Protein AF-A0A7C4MRU1-F1 (afdb_monomer_lite)

Foldseek 3Di:
DLLVLLVVLLVLLLVLLVQLLVCVVVVHDDRNVVSVVVNVVSVVVNVVSVVQLPDPPSDDPVVSVVSVVSNVVSQLVSLLSLLCSLLVSDADPVPPRPPSSVSSLVSHPHSVSSVVSVVVVNVVVVVVD

Radius of gyration: 16.69 Å; chains: 1; bounding box: 37×30×52 Å

pLDDT: mean 85.84, std 13.66, range [38.62, 97.12]

Structure (mmCIF, N/CA/C/O backbone):
data_AF-A0A7C4MRU1-F1
#
_entry.id   AF-A0A7C4MRU1-F1
#
loop_
_atom_site.group_PDB
_atom_site.id
_atom_site.type_symbol
_atom_site.label_atom_id
_atom_site.label_alt_id
_atom_site.label_comp_id
_atom_site.label_asym_id
_atom_site.label_entity_id
_atom_site.label_seq_id
_atom_site.pdbx_PDB_ins_code
_atom_site.Cartn_x
_atom_site.Cartn_y
_atom_site.Cartn_z
_atom_site.occupancy
_atom_site.B_iso_or_equiv
_atom_site.auth_seq_id
_atom_site.auth_comp_id
_atom_site.auth_asym_id
_atom_site.auth_atom_id
_atom_site.pdbx_PDB_model_num
ATOM 1 N N . MET A 1 1 ? -12.290 9.590 9.328 1.00 80.25 1 MET A N 1
ATOM 2 C CA . MET A 1 1 ? -10.867 9.680 9.724 1.00 80.25 1 MET A CA 1
ATOM 3 C C . MET A 1 1 ? -10.105 8.366 9.522 1.00 80.25 1 MET A C 1
ATOM 5 O O . MET A 1 1 ? -9.275 8.333 8.633 1.00 80.25 1 MET A O 1
ATOM 9 N N . PHE A 1 2 ? -10.365 7.266 10.251 1.00 86.44 2 PHE A N 1
ATOM 10 C CA . PHE A 1 2 ? -9.613 6.000 10.053 1.00 86.44 2 PHE A CA 1
ATOM 11 C C . PHE A 1 2 ? -9.751 5.414 8.644 1.00 86.44 2 PHE A C 1
ATOM 13 O O . PHE A 1 2 ? -8.754 5.069 8.018 1.00 86.44 2 PHE A O 1
ATOM 20 N N . GLU A 1 3 ? -10.981 5.347 8.133 1.00 87.88 3 GLU A N 1
ATOM 21 C CA . GLU A 1 3 ? -11.259 4.863 6.775 1.00 87.88 3 GLU A CA 1
ATOM 22 C C . GLU A 1 3 ? -10.537 5.712 5.713 1.00 87.88 3 GLU A C 1
ATOM 24 O O . GLU A 1 3 ? -10.009 5.178 4.745 1.00 87.88 3 GLU A O 1
ATOM 29 N N . GLU A 1 4 ? -10.443 7.023 5.937 1.00 90.12 4 GLU A N 1
ATOM 30 C CA . GLU A 1 4 ? -9.773 7.980 5.052 1.00 90.12 4 GLU A CA 1
ATOM 31 C C . GLU A 1 4 ? -8.248 7.836 5.078 1.00 90.12 4 GLU A C 1
ATOM 33 O O . GLU A 1 4 ? -7.616 7.915 4.028 1.00 90.12 4 GLU A O 1
ATOM 38 N N . ILE A 1 5 ? -7.657 7.547 6.245 1.00 90.81 5 ILE A N 1
ATOM 39 C CA . ILE A 1 5 ? -6.230 7.214 6.363 1.00 90.81 5 ILE A CA 1
ATOM 40 C C . ILE A 1 5 ? -5.932 5.935 5.576 1.00 90.81 5 ILE A C 1
ATOM 42 O O . ILE A 1 5 ? -4.977 5.907 4.805 1.00 90.81 5 ILE A O 1
ATOM 46 N N . LEU A 1 6 ? -6.760 4.895 5.723 1.00 87.12 6 LEU A N 1
ATOM 47 C CA . LEU A 1 6 ? -6.582 3.630 5.001 1.00 87.12 6 LEU A CA 1
ATOM 48 C C . LEU A 1 6 ? -6.777 3.797 3.487 1.00 87.12 6 LEU A C 1
ATOM 50 O O . LEU A 1 6 ? -6.001 3.252 2.709 1.00 87.12 6 LEU A O 1
ATOM 54 N N . ALA A 1 7 ? -7.781 4.567 3.061 1.00 88.25 7 ALA A N 1
ATOM 55 C CA . ALA A 1 7 ? -8.029 4.839 1.647 1.00 88.25 7 ALA A CA 1
ATOM 56 C C . ALA A 1 7 ? -6.902 5.673 1.017 1.00 88.25 7 ALA A C 1
ATOM 58 O O . ALA A 1 7 ? -6.391 5.316 -0.046 1.00 88.25 7 ALA A O 1
ATOM 59 N N . SER A 1 8 ? -6.471 6.740 1.699 1.00 92.56 8 SER A N 1
ATOM 60 C CA . SER A 1 8 ? -5.351 7.584 1.260 1.00 92.56 8 SER A CA 1
ATOM 61 C C . SER A 1 8 ? -4.061 6.785 1.155 1.00 92.56 8 SER A C 1
ATOM 63 O O . SER A 1 8 ? -3.283 6.990 0.233 1.00 92.56 8 SER A O 1
ATOM 65 N N . GLU A 1 9 ? -3.854 5.817 2.045 1.00 94.06 9 GLU A N 1
ATOM 66 C CA . GLU A 1 9 ? -2.658 4.990 2.025 1.00 94.06 9 GLU A CA 1
ATOM 67 C C . GLU A 1 9 ? -2.538 4.118 0.768 1.00 94.06 9 GLU A C 1
ATOM 69 O O . GLU A 1 9 ? -1.435 3.989 0.232 1.00 94.06 9 GLU A O 1
ATOM 74 N N . VAL A 1 10 ? -3.649 3.560 0.264 1.00 95.31 10 VAL A N 1
ATOM 75 C CA . VAL A 1 10 ? -3.651 2.832 -1.019 1.00 95.31 10 VAL A CA 1
ATOM 76 C C . VAL A 1 10 ? -3.138 3.749 -2.125 1.00 95.31 10 VAL A C 1
ATOM 78 O O . VAL A 1 10 ? -2.227 3.380 -2.866 1.00 95.31 10 VAL A O 1
ATOM 81 N N . LEU A 1 11 ? -3.683 4.966 -2.204 1.00 95.44 11 LEU A N 1
ATOM 82 C CA . LEU A 1 11 ? -3.290 5.946 -3.210 1.00 95.44 11 LEU A CA 1
ATOM 83 C C . LEU A 1 11 ? -1.820 6.355 -3.057 1.00 95.44 11 LEU A C 1
ATOM 85 O O . LEU A 1 11 ? -1.092 6.355 -4.045 1.00 95.44 11 LEU A O 1
ATOM 89 N N . THR A 1 12 ? -1.359 6.654 -1.840 1.00 96.62 12 THR A N 1
ATOM 90 C CA . THR A 1 12 ? 0.032 7.050 -1.580 1.00 96.62 12 THR A CA 1
ATOM 91 C C . THR A 1 12 ? 1.018 5.957 -1.977 1.00 96.62 12 THR A C 1
ATOM 93 O O . THR A 1 12 ? 2.035 6.250 -2.603 1.00 96.62 12 THR A O 1
ATOM 96 N N . ARG A 1 13 ? 0.722 4.693 -1.658 1.00 96.69 13 ARG A N 1
ATOM 97 C CA . ARG A 1 13 ? 1.561 3.553 -2.047 1.00 96.69 13 ARG A CA 1
ATOM 98 C C . ARG A 1 13 ? 1.609 3.356 -3.553 1.00 96.69 13 ARG A C 1
ATOM 100 O O . ARG A 1 13 ? 2.693 3.253 -4.118 1.00 96.69 13 ARG A O 1
ATOM 107 N N . VAL A 1 14 ? 0.450 3.352 -4.210 1.00 96.00 14 VAL A N 1
ATOM 108 C CA . VAL A 1 14 ? 0.375 3.205 -5.669 1.00 96.00 14 VAL A CA 1
ATOM 109 C C . VAL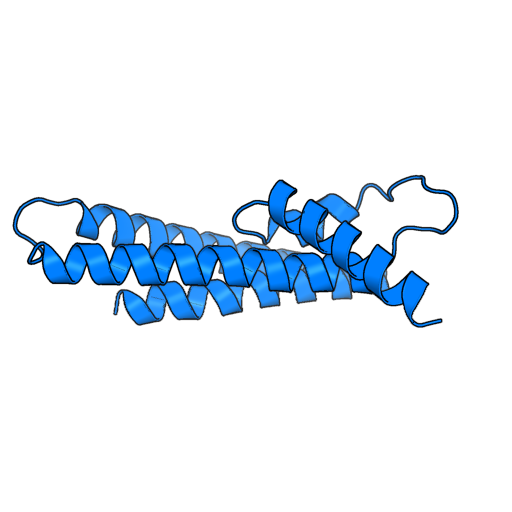 A 1 14 ? 1.083 4.367 -6.361 1.00 96.00 14 VAL A C 1
ATOM 111 O O . VAL A 1 14 ? 1.848 4.142 -7.292 1.00 96.00 14 VAL A O 1
ATOM 114 N N . TRP A 1 15 ? 0.909 5.599 -5.883 1.00 96.38 15 TRP A N 1
ATOM 115 C CA . TRP A 1 15 ? 1.595 6.755 -6.452 1.00 96.38 15 TRP A CA 1
ATOM 116 C C . TRP A 1 15 ? 3.105 6.694 -6.224 1.00 96.38 15 TRP A C 1
ATOM 118 O O . TRP A 1 15 ? 3.865 6.913 -7.159 1.00 96.38 15 TRP A O 1
ATOM 128 N N . SER A 1 16 ? 3.562 6.301 -5.031 1.00 95.75 16 SER A N 1
ATOM 129 C CA . SER A 1 16 ? 4.985 6.054 -4.779 1.00 95.75 16 SER A CA 1
ATOM 130 C C . SER A 1 16 ? 5.551 4.996 -5.733 1.00 95.75 16 SER A C 1
ATOM 132 O O . SER A 1 16 ? 6.628 5.216 -6.283 1.00 95.75 16 SER A O 1
ATOM 134 N N . ALA A 1 17 ? 4.817 3.908 -5.991 1.00 94.00 17 ALA A N 1
ATOM 135 C CA . ALA A 1 17 ? 5.208 2.887 -6.961 1.00 94.00 17 ALA A CA 1
ATOM 136 C C . ALA A 1 17 ? 5.290 3.455 -8.388 1.00 94.00 17 ALA A C 1
ATOM 138 O O . ALA A 1 17 ? 6.241 3.163 -9.111 1.00 94.00 17 ALA A O 1
ATOM 139 N N . VAL A 1 18 ? 4.327 4.295 -8.788 1.00 94.06 18 VAL A N 1
ATOM 140 C CA . VAL A 1 18 ? 4.315 4.981 -10.092 1.00 94.06 18 VAL A CA 1
ATOM 141 C C . VAL A 1 18 ? 5.508 5.923 -10.240 1.00 94.06 18 VAL A C 1
ATOM 143 O O . VAL A 1 18 ? 6.134 5.918 -11.295 1.00 94.06 18 VAL A O 1
ATOM 146 N N . LEU A 1 19 ? 5.861 6.698 -9.212 1.00 94.12 19 LEU A N 1
ATOM 147 C CA . LEU A 1 19 ? 7.021 7.594 -9.266 1.00 94.12 19 LEU A CA 1
ATOM 148 C C . LEU A 1 19 ? 8.332 6.804 -9.362 1.00 94.12 19 LEU A C 1
ATOM 150 O O . LEU A 1 19 ? 9.168 7.124 -10.203 1.00 94.12 19 LEU A O 1
ATOM 154 N N . CYS A 1 20 ? 8.474 5.718 -8.593 1.00 90.69 20 CYS A N 1
ATOM 155 C CA . CYS A 1 20 ? 9.602 4.791 -8.732 1.00 90.69 20 CYS A CA 1
ATOM 156 C C . CYS A 1 20 ? 9.677 4.201 -10.149 1.00 90.69 20 CYS A C 1
ATOM 158 O O . CYS A 1 20 ? 10.750 4.138 -10.745 1.00 90.69 20 CYS A O 1
ATOM 160 N N . ALA A 1 21 ? 8.539 3.783 -10.706 1.00 88.25 21 ALA A N 1
ATOM 161 C CA . ALA A 1 21 ? 8.445 3.241 -12.057 1.00 88.25 21 ALA A CA 1
ATOM 162 C C . ALA A 1 21 ? 8.797 4.275 -13.137 1.00 88.25 21 ALA A C 1
ATOM 164 O O . ALA A 1 21 ? 9.478 3.948 -14.109 1.00 88.25 21 ALA A O 1
ATOM 165 N N . HIS A 1 22 ? 8.325 5.511 -12.967 1.00 89.06 22 HIS A N 1
ATOM 166 C CA . HIS A 1 22 ? 8.571 6.625 -13.871 1.00 89.06 22 HIS A CA 1
ATOM 167 C C . HIS A 1 22 ? 10.056 6.963 -13.929 1.00 89.06 22 HIS A C 1
ATOM 169 O O . HIS A 1 22 ? 10.640 6.938 -15.011 1.00 89.06 22 HIS A O 1
ATOM 175 N N . ASP A 1 23 ? 10.662 7.226 -12.775 1.00 88.56 23 ASP A N 1
ATOM 176 C CA . ASP A 1 23 ? 12.079 7.560 -12.674 1.00 88.56 23 ASP A CA 1
ATOM 177 C C . ASP A 1 23 ? 12.927 6.469 -13.323 1.00 88.56 23 ASP A C 1
ATOM 179 O O . ASP A 1 23 ? 13.754 6.726 -14.191 1.00 88.56 23 ASP A O 1
ATOM 183 N N . ARG A 1 24 ? 12.602 5.212 -13.041 1.00 81.38 24 ARG A N 1
ATOM 184 C CA . ARG A 1 24 ? 13.271 4.054 -13.627 1.00 81.38 24 ARG A CA 1
ATOM 185 C C . ARG A 1 24 ? 13.161 3.946 -15.132 1.00 81.38 24 ARG A C 1
ATOM 187 O O . ARG A 1 24 ? 14.161 3.678 -15.790 1.00 81.38 24 ARG A O 1
ATOM 194 N N . ARG A 1 25 ? 11.962 4.135 -15.679 1.00 82.06 25 ARG A N 1
ATOM 195 C CA . ARG A 1 25 ? 11.743 4.079 -17.127 1.00 82.06 25 ARG A CA 1
ATOM 196 C C . ARG A 1 25 ? 12.538 5.163 -17.860 1.00 82.06 25 ARG A C 1
ATOM 198 O O . ARG A 1 25 ? 12.888 4.961 -19.018 1.00 82.06 25 ARG A O 1
ATOM 205 N N . ASN A 1 26 ? 12.817 6.279 -17.191 1.00 84.94 26 ASN A N 1
ATOM 206 C CA . ASN A 1 26 ? 13.525 7.423 -17.757 1.00 84.94 26 ASN A CA 1
ATOM 207 C C . ASN A 1 26 ? 14.995 7.531 -17.303 1.00 84.94 26 ASN A C 1
ATOM 209 O O . ASN A 1 26 ? 15.696 8.422 -17.771 1.00 84.94 26 ASN A O 1
ATOM 213 N N . GLY A 1 27 ? 15.480 6.640 -16.428 1.00 82.50 27 GLY A N 1
ATOM 214 C CA . GLY A 1 27 ? 16.841 6.699 -15.880 1.00 82.50 27 GLY A CA 1
ATOM 215 C C . GLY A 1 27 ? 17.090 7.875 -14.922 1.00 82.50 27 GLY A C 1
ATOM 216 O O . GLY A 1 27 ? 18.201 8.393 -14.881 1.00 82.50 27 GLY A O 1
ATOM 217 N N . LEU A 1 28 ? 16.063 8.306 -14.188 1.00 85.62 28 LEU A N 1
ATOM 218 C CA . LEU A 1 28 ? 16.071 9.426 -13.237 1.00 85.62 28 LEU A CA 1
ATOM 219 C C . LEU A 1 28 ? 16.023 8.925 -11.774 1.00 85.62 28 LEU A C 1
ATOM 221 O O . LEU A 1 28 ? 15.802 7.740 -11.530 1.00 85.62 28 LEU A O 1
ATOM 225 N N . ASP A 1 29 ? 16.198 9.835 -10.809 1.00 85.56 29 ASP A N 1
ATOM 226 C CA . ASP A 1 29 ? 15.909 9.646 -9.365 1.00 85.56 29 ASP A CA 1
ATOM 227 C C . ASP A 1 29 ? 15.406 10.973 -8.756 1.00 85.56 29 ASP A C 1
ATOM 229 O O . ASP A 1 29 ? 15.880 11.446 -7.725 1.00 85.56 29 ASP A O 1
ATOM 233 N N . GLU A 1 30 ? 14.486 11.642 -9.452 1.00 91.25 30 GLU A N 1
ATOM 234 C CA . GLU A 1 30 ? 13.960 12.958 -9.061 1.00 91.25 30 GLU A CA 1
ATOM 235 C C . GLU A 1 30 ? 12.613 12.846 -8.334 1.00 91.25 30 GLU A C 1
ATOM 237 O O . GLU A 1 30 ? 12.372 13.518 -7.328 1.00 91.25 30 GLU A O 1
ATOM 242 N N . SER A 1 31 ? 11.730 11.965 -8.807 1.00 92.12 31 SER A N 1
ATOM 243 C CA . SER A 1 31 ? 10.353 11.841 -8.320 1.00 92.12 31 SER A CA 1
ATOM 244 C C . SER A 1 31 ? 10.207 10.774 -7.234 1.00 92.12 31 SER A C 1
ATOM 246 O O . SER A 1 31 ? 9.422 10.925 -6.293 1.00 92.12 31 SER A O 1
ATOM 248 N N . ALA A 1 32 ? 10.963 9.682 -7.338 1.00 90.62 32 ALA A N 1
ATOM 249 C CA . ALA A 1 32 ? 10.944 8.564 -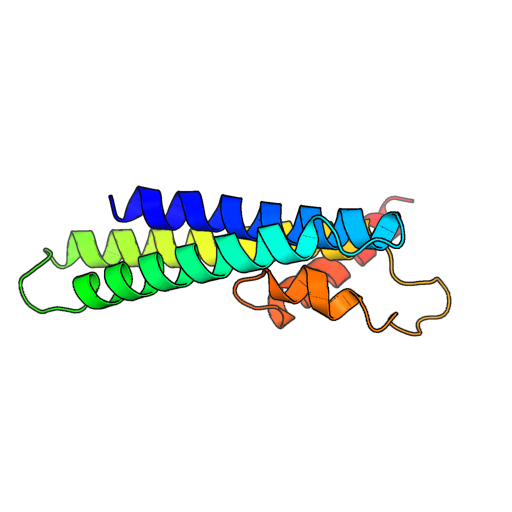6.408 1.00 90.62 32 ALA A CA 1
ATOM 250 C C . ALA A 1 32 ? 11.302 8.980 -4.966 1.00 90.62 32 ALA A C 1
ATOM 252 O O . ALA A 1 32 ? 10.595 8.545 -4.050 1.00 90.62 32 ALA A O 1
ATOM 253 N N . PRO A 1 33 ? 12.298 9.861 -4.707 1.00 93.12 33 PRO A N 1
ATOM 254 C CA . PRO A 1 33 ? 12.561 10.368 -3.359 1.00 93.12 33 PRO A CA 1
ATOM 255 C C . PRO A 1 33 ? 11.365 11.108 -2.745 1.00 93.12 33 PRO A C 1
ATOM 257 O O . PRO A 1 33 ? 11.078 10.938 -1.557 1.00 93.12 33 PRO A O 1
ATOM 260 N N . ILE A 1 34 ? 10.630 11.883 -3.551 1.00 94.88 34 ILE A N 1
ATOM 261 C CA . ILE A 1 34 ? 9.433 12.612 -3.108 1.00 94.88 34 ILE A CA 1
ATOM 262 C C . ILE A 1 34 ? 8.344 11.613 -2.708 1.00 94.88 34 ILE A C 1
ATOM 264 O O . ILE A 1 34 ? 7.798 11.698 -1.607 1.00 94.88 34 ILE A O 1
ATOM 268 N N . GLY A 1 35 ? 8.078 10.620 -3.564 1.00 94.06 35 GLY A N 1
ATOM 269 C CA . GLY A 1 35 ? 7.125 9.546 -3.278 1.00 94.06 35 GLY A CA 1
ATOM 270 C C . GLY A 1 35 ? 7.457 8.783 -1.994 1.00 94.06 35 GLY A C 1
ATOM 271 O O . GLY A 1 35 ? 6.574 8.580 -1.159 1.00 94.06 35 GLY A O 1
ATOM 272 N N . ARG A 1 36 ? 8.736 8.432 -1.792 1.00 93.00 36 ARG A N 1
ATOM 273 C CA . ARG A 1 36 ? 9.221 7.768 -0.569 1.00 93.00 36 ARG A CA 1
ATOM 274 C C . ARG A 1 36 ? 8.982 8.620 0.678 1.00 93.00 36 ARG A C 1
ATOM 276 O O . ARG A 1 36 ? 8.490 8.098 1.674 1.00 93.00 36 ARG A O 1
ATOM 283 N N . SER A 1 37 ? 9.284 9.916 0.622 1.00 95.56 37 SER A N 1
ATOM 284 C CA . SER A 1 37 ? 9.075 10.841 1.745 1.00 95.56 37 SER A CA 1
ATOM 285 C C . SER A 1 37 ? 7.599 10.932 2.151 1.00 95.56 37 SER A C 1
ATOM 287 O O . SER A 1 37 ? 7.254 10.757 3.322 1.00 95.56 37 SER A O 1
ATOM 289 N N . VAL A 1 38 ? 6.701 11.106 1.173 1.00 96.00 38 VAL A N 1
ATOM 290 C CA . VAL A 1 38 ? 5.250 11.150 1.422 1.00 96.00 38 VAL A CA 1
ATOM 291 C C . VAL A 1 38 ? 4.746 9.815 1.975 1.00 96.00 38 VAL A C 1
ATOM 293 O O . VAL A 1 38 ? 3.942 9.795 2.908 1.00 96.00 38 VAL A O 1
ATOM 296 N N . LEU A 1 39 ? 5.238 8.692 1.443 1.00 95.62 39 LEU A N 1
ATOM 297 C CA . LEU A 1 39 ? 4.873 7.370 1.937 1.00 95.62 39 LEU A CA 1
ATOM 298 C C . LEU A 1 39 ? 5.304 7.169 3.394 1.00 95.62 39 LEU A C 1
ATOM 300 O O . LEU A 1 39 ? 4.499 6.687 4.185 1.00 95.62 39 LEU A O 1
ATOM 304 N N . ILE A 1 40 ? 6.514 7.582 3.783 1.00 96.19 40 ILE A N 1
ATOM 305 C CA . ILE A 1 40 ? 6.974 7.512 5.181 1.00 96.19 40 ILE A CA 1
ATOM 306 C C . ILE A 1 40 ? 6.008 8.265 6.105 1.00 96.19 40 ILE A C 1
ATOM 308 O O . ILE A 1 40 ? 5.518 7.686 7.076 1.00 96.19 40 ILE A O 1
ATOM 312 N N . ALA A 1 41 ? 5.651 9.507 5.766 1.00 95.56 41 ALA A N 1
ATOM 313 C CA . ALA A 1 41 ? 4.707 10.297 6.558 1.00 95.56 41 ALA A CA 1
ATOM 314 C C . ALA A 1 41 ? 3.321 9.626 6.666 1.00 95.56 41 ALA A C 1
ATOM 316 O O . ALA A 1 41 ? 2.700 9.617 7.736 1.00 95.56 41 ALA A O 1
ATOM 317 N N . GLN A 1 42 ? 2.843 9.009 5.582 1.00 95.81 42 GLN A N 1
ATOM 318 C CA . GLN A 1 42 ? 1.585 8.262 5.582 1.00 95.81 42 GLN A CA 1
ATOM 319 C C . GLN A 1 42 ? 1.653 7.010 6.473 1.00 95.81 42 GLN A C 1
ATOM 321 O O . GLN A 1 42 ? 0.701 6.719 7.203 1.00 95.81 42 GLN A O 1
ATOM 326 N N . LEU A 1 43 ? 2.773 6.279 6.459 1.00 94.69 43 LEU A N 1
ATOM 327 C CA . LEU A 1 43 ? 2.977 5.104 7.312 1.00 94.69 43 LEU A CA 1
ATOM 328 C C . LEU A 1 43 ? 2.989 5.478 8.798 1.00 94.69 43 LEU A C 1
ATOM 330 O O . LEU A 1 43 ? 2.423 4.748 9.614 1.00 94.69 43 LEU A O 1
ATOM 334 N N . GLU A 1 44 ? 3.559 6.628 9.158 1.00 95.62 44 GLU A N 1
ATOM 335 C CA . GLU A 1 44 ? 3.488 7.151 10.524 1.00 95.62 44 GLU A CA 1
ATOM 336 C C . GLU A 1 44 ? 2.050 7.484 10.939 1.00 95.62 44 GLU A C 1
ATOM 338 O O . GLU A 1 44 ? 1.619 7.134 12.042 1.00 95.62 44 GLU A O 1
ATOM 343 N N . ALA A 1 45 ? 1.278 8.132 10.059 1.00 93.38 45 ALA A N 1
ATOM 344 C CA . ALA A 1 45 ? -0.131 8.427 10.312 1.00 93.38 45 ALA A CA 1
ATOM 345 C C . ALA A 1 45 ? -0.954 7.142 10.497 1.00 93.38 45 ALA A C 1
ATOM 347 O O . ALA A 1 45 ? -1.739 7.050 11.447 1.00 93.38 45 ALA A O 1
ATOM 348 N N . ARG A 1 46 ? -0.726 6.118 9.662 1.00 92.69 46 ARG A N 1
ATOM 349 C CA . ARG A 1 46 ? -1.333 4.793 9.845 1.00 92.69 46 ARG A CA 1
ATOM 350 C C . ARG A 1 46 ? -0.927 4.162 11.161 1.00 92.69 46 ARG A C 1
ATOM 352 O O . ARG A 1 46 ? -1.798 3.634 11.841 1.00 92.69 46 ARG A O 1
ATOM 359 N N . HIS A 1 47 ? 0.356 4.182 11.518 1.00 93.12 47 HIS A N 1
ATOM 360 C CA . HIS A 1 47 ? 0.815 3.603 12.777 1.00 93.12 47 HIS A CA 1
ATOM 361 C C . HIS A 1 47 ? 0.040 4.225 13.939 1.00 93.12 47 HIS A C 1
ATOM 363 O O . HIS A 1 47 ? -0.576 3.503 14.718 1.00 93.12 47 HIS A O 1
ATOM 369 N N . ARG A 1 48 ? -0.015 5.562 14.012 1.00 91.69 48 ARG A N 1
ATOM 370 C CA . ARG A 1 48 ? -0.771 6.273 15.055 1.00 91.69 48 ARG A CA 1
ATOM 371 C C . ARG A 1 48 ? -2.248 5.869 15.073 1.00 91.69 48 ARG A C 1
ATOM 373 O O . ARG A 1 48 ? -2.804 5.641 16.144 1.00 91.69 48 ARG A O 1
ATOM 380 N N . ALA A 1 49 ? -2.865 5.729 13.902 1.00 89.31 49 ALA A N 1
ATOM 381 C CA . ALA A 1 49 ? -4.247 5.286 13.783 1.00 89.31 49 ALA A CA 1
ATOM 382 C C . ALA A 1 49 ? -4.445 3.836 14.281 1.00 89.31 49 ALA A C 1
ATOM 384 O O . ALA A 1 49 ? -5.295 3.574 15.128 1.00 89.31 49 ALA A O 1
ATOM 385 N N . LEU A 1 50 ? -3.641 2.879 13.821 1.00 87.69 50 LEU A N 1
ATOM 386 C CA . LEU A 1 50 ? -3.747 1.486 14.267 1.00 87.69 50 LEU A CA 1
ATOM 387 C C . LEU A 1 50 ? -3.501 1.346 15.773 1.00 87.69 50 LEU A C 1
ATOM 389 O O . LEU A 1 50 ? -4.220 0.603 16.437 1.00 87.69 50 LEU A O 1
ATOM 393 N N . SER A 1 51 ? -2.558 2.110 16.328 1.00 89.44 51 SER A N 1
ATOM 394 C CA . SER A 1 51 ? -2.320 2.148 17.771 1.00 89.44 51 SER A CA 1
ATOM 395 C C . SER A 1 51 ? -3.529 2.670 18.551 1.00 89.44 51 SER A C 1
ATOM 397 O O . SER A 1 51 ? -3.824 2.148 19.620 1.00 89.44 51 SER A O 1
ATOM 399 N N . ALA A 1 52 ? -4.273 3.644 18.018 1.00 86.69 52 ALA A N 1
ATOM 400 C CA . ALA A 1 52 ? -5.519 4.103 18.634 1.00 86.69 52 ALA A CA 1
ATOM 401 C C . ALA A 1 52 ? -6.640 3.048 18.558 1.00 86.69 52 ALA A C 1
ATOM 403 O O . ALA A 1 52 ? -7.452 2.951 19.473 1.00 86.69 52 ALA A O 1
ATOM 404 N N . LEU A 1 53 ? -6.678 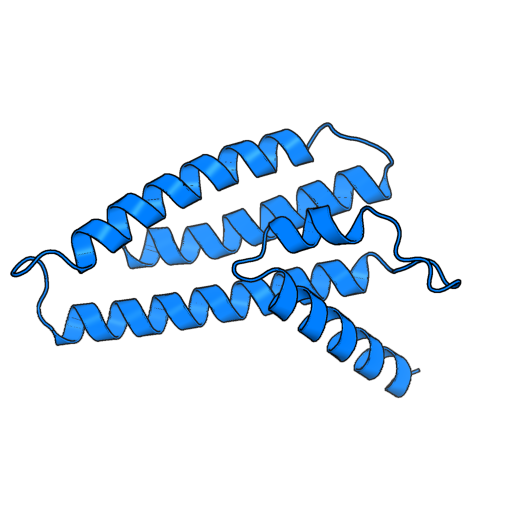2.229 17.500 1.00 83.19 53 LEU A N 1
ATOM 405 C CA . LEU A 1 53 ? -7.698 1.184 17.327 1.00 83.19 53 LEU A CA 1
ATOM 406 C C . LEU A 1 53 ? -7.578 0.030 18.326 1.00 83.19 53 LEU A C 1
ATOM 408 O O . LEU A 1 53 ? -8.582 -0.610 18.630 1.00 83.19 53 LEU A O 1
ATOM 412 N N . VAL A 1 54 ? -6.375 -0.237 18.837 1.00 84.88 54 VAL A N 1
ATOM 413 C CA . VAL A 1 54 ? -6.131 -1.303 19.823 1.00 84.88 54 VAL A CA 1
ATOM 414 C C . VAL A 1 54 ? -6.258 -0.829 21.273 1.00 84.88 54 VAL A C 1
ATOM 416 O O . VAL A 1 54 ? -6.170 -1.644 22.190 1.00 84.88 54 VAL A O 1
ATOM 419 N N . GLN A 1 55 ? -6.470 0.470 21.506 1.00 87.19 55 GLN A N 1
ATOM 420 C CA . GLN A 1 55 ? -6.665 0.995 22.854 1.00 87.19 55 GLN A CA 1
ATOM 421 C C . GLN A 1 55 ? -8.045 0.579 23.403 1.00 87.19 55 GLN A C 1
ATOM 423 O O . GLN A 1 55 ? -9.071 0.853 22.770 1.00 87.19 55 GLN A O 1
ATOM 428 N N . PRO A 1 56 ? -8.106 -0.068 24.584 1.00 84.31 56 PRO A N 1
ATOM 429 C CA . PRO A 1 56 ? -9.368 -0.494 25.178 1.00 84.31 56 PRO A CA 1
ATOM 430 C C . PRO A 1 56 ? -10.336 0.677 25.390 1.00 84.31 56 PRO A C 1
ATOM 432 O O . PRO A 1 56 ? -9.948 1.731 25.888 1.00 84.31 56 PRO A O 1
ATOM 435 N N . GLY A 1 57 ? -11.610 0.478 25.044 1.00 82.00 57 GLY A N 1
ATOM 436 C CA . GLY A 1 57 ? -12.687 1.440 25.313 1.00 82.00 57 GLY A CA 1
ATOM 437 C C . GLY A 1 57 ? -12.831 2.589 24.309 1.00 82.00 57 GLY A C 1
ATOM 438 O O . GLY A 1 57 ? -13.796 3.340 24.411 1.00 82.00 57 GLY A O 1
ATOM 439 N N . LEU A 1 58 ? -11.938 2.717 23.321 1.00 82.19 58 LEU A N 1
ATOM 440 C CA . LEU A 1 58 ? -12.029 3.766 22.294 1.00 82.19 58 LEU A CA 1
ATOM 441 C C . LEU A 1 58 ? -13.043 3.463 21.186 1.00 82.19 58 LEU A C 1
ATOM 443 O O . LEU A 1 58 ? -13.645 4.383 20.635 1.00 82.19 58 LEU A O 1
ATOM 447 N N . PHE A 1 59 ? -13.258 2.185 20.873 1.00 84.44 59 PHE A N 1
ATOM 448 C CA . PHE A 1 59 ? -14.208 1.750 19.852 1.00 84.44 59 PHE A CA 1
ATOM 449 C C . PHE A 1 59 ? -15.081 0.610 20.361 1.00 84.44 59 PHE A C 1
ATOM 451 O O . PHE A 1 59 ? -14.624 -0.271 21.090 1.00 84.44 59 PHE A O 1
ATOM 458 N N . ALA A 1 60 ? -16.335 0.591 19.908 1.00 89.19 60 ALA A N 1
ATOM 459 C CA . ALA A 1 60 ? -17.160 -0.605 19.995 1.00 89.19 60 ALA A CA 1
ATOM 460 C C . ALA A 1 60 ? -16.531 -1.734 19.157 1.00 89.19 60 ALA A C 1
ATOM 462 O O . ALA A 1 60 ? -15.979 -1.485 18.081 1.00 89.19 60 ALA A O 1
ATOM 463 N N . ALA A 1 61 ? -16.649 -2.980 19.625 1.00 86.94 61 ALA A N 1
ATOM 464 C CA . ALA A 1 61 ? -16.030 -4.144 18.984 1.00 86.94 61 ALA A CA 1
ATOM 465 C C . ALA A 1 61 ? -16.423 -4.301 17.502 1.00 86.94 61 ALA A C 1
ATOM 467 O O . ALA A 1 61 ? -15.583 -4.613 16.662 1.00 86.94 61 ALA A O 1
ATOM 468 N N . GLU A 1 62 ? -17.682 -4.019 17.164 1.00 89.69 62 GLU A N 1
ATOM 469 C CA . GLU A 1 62 ? -18.183 -4.068 15.787 1.00 89.69 62 GLU A CA 1
ATOM 470 C C . GLU A 1 62 ? -17.463 -3.073 14.860 1.00 89.69 62 GLU A C 1
ATOM 472 O O . GLU A 1 62 ? -17.060 -3.423 13.749 1.00 89.69 62 GLU A O 1
ATOM 477 N N . VAL A 1 63 ? -17.232 -1.845 15.334 1.00 89.19 63 VAL A N 1
ATOM 478 C CA . VAL A 1 63 ? -16.518 -0.808 14.575 1.00 89.19 63 VAL A CA 1
ATOM 479 C C . VAL A 1 63 ? -15.063 -1.218 14.351 1.00 89.19 63 VAL A C 1
ATOM 481 O O . VAL A 1 63 ? -14.552 -1.086 13.238 1.00 89.19 63 VAL A O 1
ATOM 484 N N . ALA A 1 64 ? -14.410 -1.772 15.376 1.00 87.69 64 ALA A N 1
ATOM 485 C CA . ALA A 1 64 ? -13.040 -2.267 15.268 1.00 87.69 64 ALA A CA 1
ATOM 486 C C . ALA A 1 64 ? -12.916 -3.400 14.231 1.00 87.69 64 ALA A C 1
ATOM 488 O O . ALA A 1 64 ? -12.009 -3.376 13.398 1.00 87.69 64 ALA A O 1
ATOM 489 N N . LEU A 1 65 ? -13.860 -4.349 14.217 1.00 90.19 65 LEU A N 1
ATOM 490 C CA . LEU A 1 65 ? -13.896 -5.437 13.232 1.00 90.19 65 LEU A CA 1
ATOM 491 C C . LEU A 1 65 ? -14.100 -4.925 11.803 1.00 90.19 65 LEU A C 1
ATOM 493 O O . LEU A 1 65 ? -13.408 -5.364 10.881 1.00 90.19 65 LEU A O 1
ATOM 497 N N . ARG A 1 66 ? -15.017 -3.971 11.605 1.00 91.81 66 ARG A N 1
ATOM 498 C CA . ARG A 1 66 ? -15.248 -3.360 10.290 1.00 91.81 66 ARG A CA 1
ATOM 499 C C . ARG A 1 66 ? -13.996 -2.642 9.777 1.00 91.81 66 ARG A C 1
ATOM 501 O O . ARG A 1 66 ? -13.653 -2.781 8.602 1.00 91.81 66 ARG A O 1
ATOM 508 N N . LEU A 1 67 ? -13.298 -1.912 10.646 1.00 90.75 67 LEU A N 1
ATOM 509 C CA . LEU A 1 67 ? -12.051 -1.231 10.293 1.00 90.75 67 LEU A CA 1
ATOM 510 C C . LEU A 1 67 ? -10.915 -2.217 9.991 1.00 90.75 67 LEU A C 1
ATOM 512 O O . LEU A 1 67 ? -10.175 -1.992 9.034 1.00 90.75 67 LEU A O 1
ATOM 516 N N . ASP A 1 68 ? -10.806 -3.333 10.720 1.00 90.88 68 ASP A N 1
ATOM 517 C CA . ASP A 1 68 ? -9.837 -4.389 10.397 1.00 90.88 68 ASP A CA 1
ATOM 518 C C . ASP A 1 68 ? -10.118 -5.019 9.025 1.00 90.88 68 ASP A C 1
ATOM 520 O O . ASP A 1 68 ? -9.198 -5.245 8.235 1.00 90.88 68 ASP A O 1
ATOM 524 N N . HIS A 1 69 ? -11.391 -5.249 8.696 1.00 92.94 69 HIS A N 1
ATOM 525 C CA . HIS A 1 69 ? -11.769 -5.773 7.387 1.00 92.94 69 HIS A CA 1
ATOM 526 C C . HIS A 1 69 ? -11.413 -4.799 6.254 1.00 92.94 69 HIS A C 1
ATOM 528 O O . HIS A 1 69 ? -10.808 -5.204 5.256 1.00 92.94 69 HIS A O 1
ATOM 534 N N . LEU A 1 70 ? -11.731 -3.509 6.423 1.00 92.50 70 LEU A N 1
ATOM 535 C CA . LEU A 1 70 ? -11.357 -2.468 5.466 1.00 92.50 70 LEU A CA 1
ATOM 536 C C . LEU A 1 70 ? -9.835 -2.385 5.302 1.00 92.50 70 LEU A C 1
ATOM 538 O O . LEU A 1 70 ? -9.354 -2.347 4.171 1.00 92.50 70 LEU A O 1
ATOM 542 N N . ARG A 1 71 ? -9.082 -2.426 6.409 1.00 93.25 71 ARG A N 1
ATOM 543 C CA . ARG A 1 71 ? -7.615 -2.433 6.414 1.00 93.25 71 ARG A CA 1
ATOM 544 C C . ARG A 1 71 ? -7.067 -3.583 5.574 1.00 93.25 71 ARG A C 1
ATOM 546 O O . ARG A 1 71 ? -6.321 -3.338 4.633 1.00 93.25 71 ARG A O 1
ATOM 553 N N . ARG A 1 72 ? -7.468 -4.827 5.853 1.00 94.38 72 ARG A N 1
ATOM 554 C CA . ARG A 1 72 ? -6.997 -6.005 5.097 1.00 94.38 72 ARG A CA 1
ATOM 555 C C . ARG A 1 72 ? -7.345 -5.918 3.613 1.00 94.38 72 ARG A C 1
ATOM 557 O O . ARG A 1 72 ? -6.552 -6.324 2.765 1.00 94.38 72 ARG A O 1
ATOM 564 N N . ARG A 1 73 ? -8.533 -5.399 3.286 1.00 95.12 73 ARG A N 1
ATOM 565 C CA . ARG A 1 73 ? -8.960 -5.208 1.896 1.00 95.12 73 ARG A CA 1
ATOM 566 C C . ARG A 1 73 ? -8.103 -4.155 1.193 1.00 95.12 73 ARG A C 1
ATOM 568 O O . ARG A 1 73 ? -7.647 -4.417 0.085 1.00 95.12 73 ARG A O 1
ATOM 575 N N . ALA A 1 74 ? -7.863 -3.011 1.830 1.00 93.94 74 ALA A N 1
ATOM 576 C CA . ALA A 1 74 ? -6.995 -1.956 1.312 1.00 93.94 74 ALA A CA 1
ATOM 577 C C . ALA A 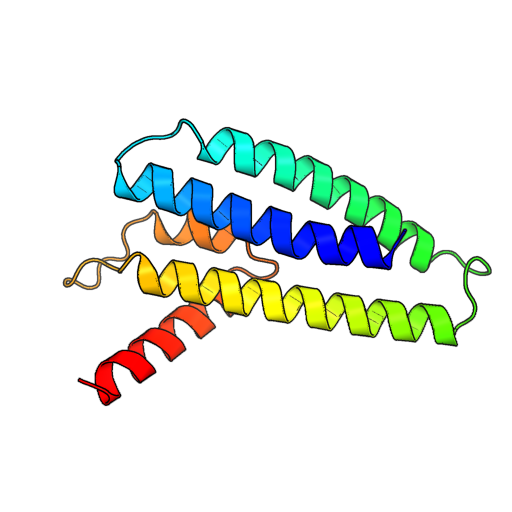1 74 ? -5.561 -2.462 1.093 1.00 93.94 74 ALA A C 1
ATOM 579 O O . ALA A 1 74 ? -4.979 -2.231 0.034 1.00 93.94 74 ALA A O 1
ATOM 580 N N . GLU A 1 75 ? -5.024 -3.225 2.048 1.00 95.69 75 GLU A N 1
ATOM 581 C CA . GLU A 1 75 ? -3.694 -3.823 1.939 1.00 95.69 75 GLU A CA 1
ATOM 582 C C . GLU A 1 75 ? -3.598 -4.759 0.735 1.00 95.69 75 GLU A C 1
ATOM 584 O O . GLU A 1 75 ? -2.733 -4.593 -0.121 1.00 95.69 75 GLU A O 1
ATOM 589 N N . ARG A 1 76 ? -4.556 -5.683 0.608 1.00 96.50 76 ARG A N 1
ATOM 590 C CA . ARG A 1 76 ? -4.571 -6.639 -0.498 1.00 96.50 76 ARG A CA 1
ATOM 591 C C . ARG A 1 76 ? -4.719 -5.960 -1.858 1.00 96.50 76 ARG A C 1
ATOM 593 O O . ARG A 1 76 ? -4.013 -6.334 -2.787 1.00 96.50 76 ARG A O 1
ATOM 600 N N . TRP A 1 77 ? -5.605 -4.970 -1.985 1.00 96.62 77 TRP A N 1
ATOM 601 C CA . TRP A 1 77 ? -5.740 -4.206 -3.231 1.00 96.62 77 TRP A CA 1
ATOM 602 C C . TRP A 1 77 ? -4.478 -3.419 -3.568 1.00 96.62 77 TRP A C 1
ATOM 604 O O . TRP A 1 77 ? -4.117 -3.348 -4.737 1.00 96.62 77 TRP A O 1
ATOM 614 N N . THR A 1 78 ? -3.784 -2.878 -2.566 1.00 96.88 78 THR A N 1
ATOM 615 C CA . THR A 1 78 ? -2.494 -2.217 -2.783 1.00 96.88 78 THR A CA 1
ATOM 616 C C . THR A 1 78 ? -1.498 -3.182 -3.418 1.00 96.88 78 THR A C 1
ATOM 618 O O . THR A 1 78 ? -0.918 -2.853 -4.448 1.00 96.88 78 THR A O 1
ATOM 621 N N . ASP A 1 79 ? -1.321 -4.378 -2.853 1.00 97.12 79 ASP A N 1
ATOM 622 C CA . ASP A 1 79 ? -0.342 -5.334 -3.380 1.00 97.12 79 ASP A CA 1
ATOM 623 C C . ASP A 1 79 ? -0.699 -5.805 -4.794 1.00 97.12 79 ASP A C 1
ATOM 625 O O . ASP A 1 79 ? 0.193 -5.962 -5.621 1.00 97.12 79 ASP A O 1
ATOM 629 N N . VAL A 1 80 ? -1.993 -5.971 -5.099 1.00 96.62 80 VAL A N 1
ATOM 630 C CA . VAL A 1 80 ? -2.479 -6.272 -6.458 1.00 96.62 80 VAL A CA 1
ATOM 631 C C . VAL A 1 80 ? -2.109 -5.149 -7.432 1.00 96.62 80 VAL A C 1
ATOM 633 O O . VAL A 1 80 ? -1.557 -5.411 -8.498 1.00 96.62 80 VAL A O 1
ATOM 636 N N . LEU A 1 81 ? -2.388 -3.892 -7.076 1.00 95.81 81 LEU A N 1
ATOM 637 C CA . LEU A 1 81 ? -2.123 -2.735 -7.938 1.00 95.81 81 LEU A CA 1
ATOM 638 C C . LEU A 1 81 ? -0.621 -2.506 -8.142 1.00 95.81 81 LEU A C 1
ATOM 640 O O . LEU A 1 81 ? -0.182 -2.258 -9.265 1.00 95.81 81 LEU A O 1
ATOM 644 N N . VAL A 1 82 ? 0.180 -2.630 -7.082 1.00 94.69 82 VAL A N 1
ATOM 645 C CA . VAL A 1 82 ? 1.644 -2.541 -7.175 1.00 94.69 82 VAL A CA 1
ATOM 646 C C . VAL A 1 82 ? 2.204 -3.718 -7.973 1.00 94.69 82 VAL A C 1
ATOM 648 O O . VAL A 1 82 ? 3.055 -3.507 -8.832 1.00 94.69 82 VAL A O 1
ATOM 651 N N . GLY A 1 83 ? 1.683 -4.933 -7.784 1.00 92.56 83 GLY A N 1
ATOM 652 C CA . GLY A 1 83 ? 2.055 -6.101 -8.584 1.00 92.56 83 GLY A CA 1
ATOM 653 C C . GLY A 1 83 ? 1.775 -5.915 -10.076 1.00 92.56 83 GLY A C 1
ATOM 654 O O . GLY A 1 83 ? 2.613 -6.249 -10.915 1.00 92.56 83 GLY A O 1
ATOM 655 N N . TYR A 1 84 ? 0.649 -5.288 -10.429 1.00 92.38 84 TYR A N 1
ATOM 6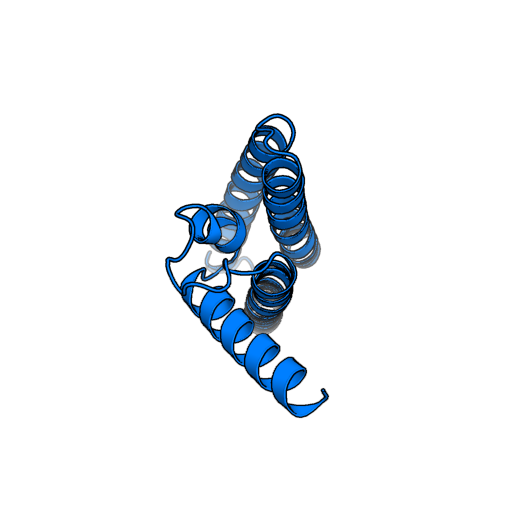56 C CA . TYR A 1 84 ? 0.355 -4.921 -11.815 1.00 92.38 84 TYR A CA 1
ATOM 657 C C . TYR A 1 84 ? 1.392 -3.941 -12.381 1.00 92.38 84 TYR A C 1
ATOM 659 O O . TYR A 1 84 ? 1.869 -4.133 -13.501 1.00 92.38 84 TYR A O 1
ATOM 667 N N . LEU A 1 85 ? 1.795 -2.924 -11.608 1.00 89.94 85 LEU A N 1
ATOM 668 C CA . LEU A 1 85 ? 2.860 -1.996 -12.006 1.00 89.94 85 LEU A CA 1
ATOM 669 C C . LEU A 1 85 ? 4.198 -2.727 -12.180 1.00 89.94 85 LEU A C 1
ATOM 671 O O . LEU A 1 85 ? 4.834 -2.576 -13.220 1.00 89.94 85 LEU A O 1
ATOM 675 N N . CYS A 1 86 ? 4.589 -3.579 -11.229 1.00 87.81 86 CYS A N 1
ATOM 676 C CA . CYS A 1 86 ? 5.780 -4.424 -11.333 1.00 87.81 86 CYS A CA 1
ATOM 677 C C . CYS A 1 86 ? 5.772 -5.279 -12.612 1.00 87.81 86 CYS A C 1
ATOM 679 O O . CYS A 1 86 ? 6.801 -5.394 -13.276 1.00 87.81 86 CYS A O 1
ATOM 681 N N . CYS A 1 87 ? 4.622 -5.845 -12.997 1.00 86.94 87 CYS A N 1
ATOM 682 C CA . CYS A 1 87 ? 4.477 -6.572 -14.259 1.00 86.94 87 CYS A CA 1
ATOM 683 C C . CYS A 1 87 ? 4.612 -5.649 -15.480 1.00 86.94 87 CYS A C 1
ATOM 685 O O . CYS A 1 87 ? 5.278 -6.008 -16.451 1.00 86.94 87 CYS A O 1
ATOM 687 N N . ALA A 1 88 ? 3.968 -4.480 -15.458 1.00 83.88 88 ALA A N 1
ATOM 688 C CA . ALA A 1 88 ? 3.898 -3.569 -16.597 1.00 83.88 88 ALA A CA 1
ATOM 689 C C . ALA A 1 88 ? 5.253 -2.951 -16.975 1.00 83.88 88 ALA A C 1
ATOM 691 O O . ALA A 1 88 ? 5.466 -2.636 -18.143 1.00 83.88 88 ALA A O 1
ATOM 692 N N . ILE A 1 89 ? 6.157 -2.783 -16.008 1.00 76.06 89 ILE A N 1
ATOM 693 C CA . ILE A 1 89 ? 7.470 -2.155 -16.229 1.00 76.06 89 ILE A CA 1
ATOM 694 C C . ILE A 1 89 ? 8.469 -3.136 -16.873 1.00 76.06 89 ILE A C 1
ATOM 696 O O . ILE A 1 89 ? 9.448 -2.689 -17.461 1.00 76.06 89 ILE A O 1
ATOM 700 N N . GLY A 1 90 ? 8.186 -4.445 -16.852 1.00 61.19 90 GLY A N 1
ATOM 701 C CA . GLY A 1 90 ? 8.954 -5.467 -17.567 1.00 61.19 90 GLY A CA 1
ATOM 702 C C . GLY A 1 90 ? 10.304 -5.815 -16.922 1.00 61.19 90 GLY A C 1
ATOM 703 O O . GLY A 1 90 ? 11.164 -4.965 -16.698 1.00 61.19 90 GLY A O 1
ATOM 704 N N . VAL A 1 91 ? 10.514 -7.110 -16.671 1.00 49.97 91 VAL A N 1
ATOM 705 C CA . VAL A 1 91 ? 11.855 -7.691 -16.487 1.00 49.97 91 VAL A CA 1
ATOM 706 C C . VAL A 1 91 ? 12.515 -7.751 -17.866 1.00 49.97 91 VAL A C 1
ATOM 708 O O . VAL A 1 91 ? 11.827 -7.995 -18.859 1.00 49.97 91 VAL A O 1
ATOM 711 N N . ALA A 1 92 ? 13.828 -7.532 -17.935 1.00 41.19 92 ALA A N 1
ATOM 712 C CA . ALA A 1 92 ? 14.589 -7.740 -19.161 1.00 41.19 92 ALA A CA 1
ATOM 713 C C . ALA A 1 92 ? 14.416 -9.195 -19.680 1.00 41.19 92 ALA A C 1
ATOM 715 O O . ALA A 1 92 ? 14.225 -10.117 -18.880 1.00 41.19 92 ALA A O 1
ATOM 716 N N . PRO A 1 93 ? 14.425 -9.422 -21.008 1.00 38.62 93 PRO A N 1
ATOM 717 C CA . PRO A 1 93 ? 14.085 -10.712 -21.628 1.00 38.62 93 PRO A CA 1
ATOM 718 C C . PRO A 1 93 ? 15.026 -11.878 -21.270 1.00 38.62 93 PRO A C 1
ATOM 720 O O . PRO A 1 93 ? 14.719 -13.029 -21.562 1.00 38.62 93 PRO A O 1
ATOM 723 N N . ASP A 1 94 ? 16.154 -11.601 -20.628 1.00 47.16 94 ASP A N 1
ATOM 724 C CA . ASP A 1 94 ? 17.213 -12.532 -20.240 1.00 47.16 94 ASP A CA 1
ATOM 725 C C . ASP A 1 94 ? 17.088 -13.070 -18.801 1.00 47.16 94 ASP A C 1
ATOM 727 O O . ASP A 1 94 ? 17.946 -13.823 -18.344 1.00 47.16 94 ASP A O 1
ATOM 731 N N . GLY A 1 95 ? 16.020 -12.735 -18.068 1.00 43.03 95 GLY A N 1
ATOM 732 C CA . GLY A 1 95 ? 15.735 -13.335 -16.756 1.00 43.03 95 GLY A CA 1
ATOM 733 C C . GLY A 1 95 ? 16.684 -12.911 -15.627 1.00 43.03 95 GLY A C 1
ATOM 734 O O . GLY A 1 95 ? 16.451 -13.265 -14.469 1.00 43.03 95 GLY A O 1
ATOM 735 N N . ALA A 1 96 ? 17.700 -12.095 -15.915 1.00 47.31 96 ALA A N 1
ATOM 736 C CA . ALA A 1 96 ? 18.395 -11.326 -14.900 1.00 47.31 96 ALA A CA 1
ATOM 737 C C . ALA A 1 96 ? 17.404 -10.280 -14.390 1.00 47.31 96 ALA A C 1
ATOM 739 O O . ALA A 1 96 ? 17.108 -9.320 -15.093 1.00 47.31 96 ALA A O 1
ATOM 740 N N . ALA A 1 97 ? 16.843 -10.473 -13.194 1.00 45.28 97 ALA A N 1
ATOM 741 C CA . ALA A 1 97 ? 16.059 -9.427 -12.554 1.00 45.28 97 ALA A CA 1
ATOM 742 C C . ALA A 1 97 ? 16.945 -8.171 -12.488 1.00 45.28 97 ALA A C 1
ATOM 744 O O . ALA A 1 97 ? 17.943 -8.191 -11.761 1.00 45.28 97 ALA A O 1
ATOM 745 N N . PRO A 1 98 ? 16.634 -7.077 -13.217 1.00 47.88 98 PRO A N 1
ATOM 746 C CA . PRO A 1 98 ? 17.306 -5.823 -12.954 1.00 47.88 98 PRO A CA 1
ATOM 747 C C . PRO A 1 98 ? 17.062 -5.542 -11.478 1.00 47.88 98 PRO A C 1
ATOM 749 O O . PRO A 1 98 ? 15.900 -5.555 -11.046 1.00 47.88 98 PRO A O 1
ATOM 752 N N . LEU A 1 99 ? 18.144 -5.306 -10.732 1.00 47.09 99 LEU A N 1
ATOM 753 C CA . LEU A 1 99 ? 18.187 -4.967 -9.303 1.00 47.09 99 LEU A CA 1
ATOM 754 C C . LEU A 1 99 ? 17.125 -3.938 -8.870 1.00 47.09 99 LEU A C 1
ATOM 756 O O . LEU A 1 99 ? 16.808 -3.830 -7.694 1.00 47.09 99 LEU A O 1
ATOM 760 N N . GLY A 1 100 ? 16.508 -3.235 -9.816 1.00 49.47 100 GLY A N 1
ATOM 761 C CA . GLY A 1 100 ? 15.406 -2.328 -9.586 1.00 49.47 100 GLY A CA 1
ATOM 762 C C . GLY A 1 100 ? 13.997 -2.927 -9.360 1.00 49.47 100 GLY A C 1
ATOM 763 O O . GLY A 1 100 ? 13.123 -2.214 -8.875 1.00 49.47 100 GLY A O 1
ATOM 764 N N . HIS A 1 101 ? 13.649 -4.181 -9.666 1.00 54.97 101 HIS A N 1
ATOM 765 C CA . HIS A 1 101 ? 12.253 -4.640 -9.397 1.00 54.97 101 HIS A CA 1
ATOM 766 C C . HIS A 1 101 ? 11.842 -4.482 -7.923 1.00 54.97 101 HIS A C 1
ATOM 768 O O . HIS A 1 101 ? 10.667 -4.281 -7.615 1.00 54.97 101 HIS A O 1
ATOM 774 N N . VAL A 1 102 ? 12.848 -4.480 -7.050 1.00 61.03 102 VAL A N 1
ATOM 775 C CA . VAL A 1 102 ? 12.753 -4.191 -5.626 1.00 61.03 102 VAL A CA 1
ATOM 776 C C . VAL A 1 102 ? 12.092 -2.830 -5.371 1.00 61.03 102 VAL A C 1
ATOM 778 O O . VAL A 1 102 ? 11.084 -2.798 -4.681 1.00 61.03 102 VAL A O 1
ATOM 781 N N . ASP A 1 103 ? 12.548 -1.730 -5.978 1.00 76.06 103 ASP A N 1
ATOM 782 C CA . ASP A 1 103 ? 12.127 -0.370 -5.579 1.00 76.06 103 ASP A CA 1
ATOM 783 C C . ASP A 1 103 ? 10.633 -0.079 -5.770 1.00 76.06 103 ASP A C 1
ATOM 785 O O . ASP A 1 103 ? 10.034 0.645 -4.978 1.00 76.06 103 ASP A O 1
ATOM 789 N N . VAL A 1 104 ? 10.022 -0.641 -6.816 1.00 86.38 104 VAL A N 1
ATOM 790 C CA . VAL A 1 104 ? 8.579 -0.488 -7.075 1.00 86.38 104 VAL A CA 1
ATOM 791 C C . VAL A 1 104 ? 7.785 -1.375 -6.119 1.00 86.38 104 VAL A C 1
ATOM 793 O O . VAL A 1 104 ? 6.791 -0.937 -5.544 1.00 86.38 104 VAL A O 1
ATOM 796 N N . ALA A 1 105 ? 8.256 -2.606 -5.896 1.00 88.81 105 ALA A N 1
ATOM 797 C CA . ALA A 1 105 ? 7.636 -3.535 -4.961 1.00 88.81 105 ALA A CA 1
ATOM 798 C C . ALA A 1 105 ? 7.734 -3.052 -3.503 1.00 88.81 105 ALA A C 1
ATOM 800 O O . ALA A 1 105 ? 6.858 -3.372 -2.706 1.00 88.81 105 ALA A O 1
ATOM 801 N N . LEU A 1 106 ? 8.745 -2.249 -3.147 1.00 88.81 106 LEU A N 1
ATOM 802 C CA . LEU A 1 106 ? 8.892 -1.664 -1.808 1.00 88.81 106 LEU A CA 1
ATOM 803 C C . LEU A 1 106 ? 7.751 -0.712 -1.429 1.00 88.81 106 LEU A C 1
ATOM 805 O O . LEU A 1 106 ? 7.518 -0.486 -0.244 1.00 88.81 106 LEU A O 1
ATOM 809 N N . SER A 1 107 ? 7.021 -0.178 -2.407 1.00 93.19 107 SER A N 1
ATOM 810 C CA . SER A 1 107 ? 5.824 0.620 -2.147 1.00 93.19 107 SER A CA 1
ATOM 811 C C . SER A 1 107 ? 4.595 -0.235 -1.812 1.00 93.19 107 SER A C 1
ATOM 813 O O . SER A 1 107 ? 3.579 0.324 -1.409 1.00 93.19 107 SER A O 1
ATOM 815 N N . ALA A 1 108 ? 4.646 -1.563 -1.965 1.00 95.19 108 ALA A N 1
ATOM 816 C CA . ALA A 1 108 ? 3.570 -2.466 -1.559 1.00 95.19 108 ALA A CA 1
ATOM 817 C C . ALA A 1 108 ? 3.436 -2.550 -0.026 1.00 95.19 108 ALA A C 1
ATOM 819 O O . ALA A 1 108 ? 4.320 -2.138 0.725 1.00 95.19 108 ALA A O 1
ATOM 820 N N . VAL A 1 109 ? 2.326 -3.112 0.460 1.00 95.75 109 VAL A N 1
ATOM 821 C CA . VAL A 1 109 ? 2.226 -3.507 1.876 1.00 95.75 109 VAL A CA 1
ATOM 822 C C . VAL A 1 109 ? 3.092 -4.730 2.124 1.00 95.75 109 VAL A C 1
ATOM 824 O O . VAL A 1 109 ? 3.801 -4.804 3.124 1.00 95.75 109 VAL A O 1
ATOM 827 N N . ASP A 1 110 ? 3.017 -5.682 1.202 1.00 94.81 110 ASP A N 1
ATOM 828 C CA . ASP A 1 110 ? 3.822 -6.887 1.185 1.00 94.81 110 ASP A CA 1
ATOM 829 C C . ASP A 1 110 ? 4.506 -7.005 -0.184 1.00 94.81 110 ASP A C 1
ATOM 831 O O . ASP A 1 110 ? 3.883 -7.438 -1.161 1.00 94.81 110 ASP A O 1
ATOM 835 N N . PRO A 1 111 ? 5.795 -6.626 -0.273 1.00 91.94 111 PRO A N 1
ATOM 836 C CA . PRO A 1 111 ? 6.547 -6.671 -1.523 1.00 91.94 111 PRO A CA 1
ATOM 837 C C . PRO A 1 111 ? 6.616 -8.068 -2.148 1.00 91.94 111 PRO A C 1
ATOM 839 O O . PRO A 1 111 ? 6.688 -8.184 -3.370 1.00 91.94 111 PRO A O 1
ATOM 842 N N . ARG A 1 112 ? 6.577 -9.137 -1.335 1.00 89.56 112 ARG A N 1
ATOM 843 C CA . ARG A 1 112 ? 6.604 -10.517 -1.843 1.00 89.56 112 ARG A CA 1
ATOM 844 C C . ARG A 1 112 ? 5.280 -10.863 -2.504 1.00 89.56 112 ARG A C 1
ATOM 846 O O . ARG A 1 112 ? 5.280 -11.313 -3.643 1.00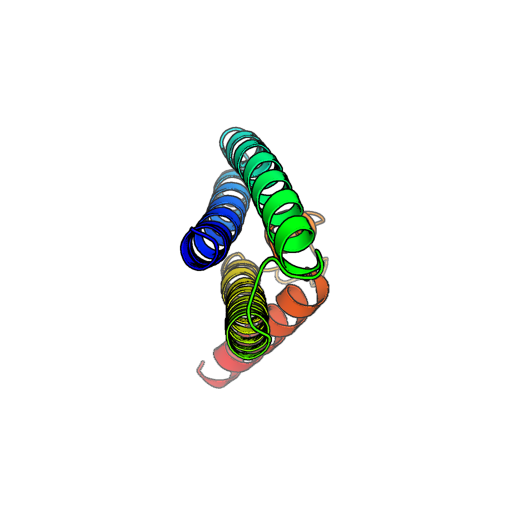 89.56 112 ARG A O 1
ATOM 853 N N . ARG A 1 113 ? 4.162 -10.558 -1.841 1.00 92.19 113 ARG A N 1
ATOM 854 C CA . ARG A 1 113 ? 2.823 -10.760 -2.414 1.00 92.19 113 ARG A CA 1
ATOM 855 C C . ARG A 1 113 ? 2.606 -9.922 -3.679 1.00 92.19 113 ARG A C 1
ATOM 857 O O . ARG A 1 113 ? 2.008 -10.400 -4.636 1.00 92.19 113 ARG A O 1
ATOM 864 N N . ALA A 1 114 ? 3.117 -8.691 -3.723 1.00 92.25 114 ALA A N 1
ATOM 865 C CA . ALA A 1 114 ? 3.084 -7.884 -4.944 1.00 92.25 114 ALA A CA 1
ATOM 866 C C . ALA A 1 114 ? 3.901 -8.522 -6.084 1.00 92.25 114 ALA A C 1
ATOM 868 O O . ALA A 1 114 ? 3.457 -8.524 -7.232 1.00 92.25 114 ALA A O 1
ATOM 869 N N . ALA A 1 115 ? 5.066 -9.101 -5.780 1.00 87.25 115 ALA A N 1
ATOM 870 C CA . ALA A 1 115 ? 5.869 -9.825 -6.763 1.00 87.25 115 ALA A CA 1
ATOM 871 C C . ALA A 1 115 ? 5.167 -11.096 -7.276 1.00 87.25 115 ALA A C 1
ATOM 873 O O . ALA A 1 115 ? 5.215 -11.359 -8.475 1.00 87.25 115 ALA A O 1
ATOM 874 N N . GLU A 1 116 ? 4.475 -11.839 -6.408 1.00 89.69 116 GLU A N 1
ATOM 875 C CA . GLU A 1 116 ? 3.637 -12.985 -6.798 1.00 89.69 116 GLU A CA 1
ATOM 876 C C . GLU A 1 116 ? 2.544 -12.557 -7.790 1.00 89.69 116 GLU A C 1
ATOM 878 O O . GLU A 1 116 ? 2.468 -13.105 -8.888 1.00 89.69 116 GLU A O 1
ATOM 883 N N . PHE A 1 117 ? 1.785 -11.495 -7.486 1.00 92.62 117 PHE A N 1
ATOM 884 C CA . PHE A 1 117 ? 0.795 -10.959 -8.428 1.00 92.62 117 PHE A CA 1
ATOM 885 C C . PHE A 1 117 ? 1.419 -10.531 -9.763 1.00 92.62 117 PHE A C 1
ATOM 887 O O . PHE A 1 117 ? 0.820 -10.727 -10.818 1.00 92.62 117 PHE A O 1
ATOM 894 N N . ALA A 1 118 ? 2.627 -9.960 -9.747 1.00 90.00 118 ALA A N 1
ATOM 895 C CA . ALA A 1 118 ? 3.322 -9.576 -10.972 1.00 90.00 118 ALA A CA 1
ATOM 896 C C . ALA A 1 118 ? 3.649 -10.782 -11.874 1.00 90.00 118 ALA A C 1
ATOM 898 O O . ALA A 1 118 ? 3.617 -10.650 -13.100 1.00 90.00 118 ALA A O 1
ATOM 899 N N . VAL A 1 119 ? 3.960 -11.940 -11.281 1.00 87.75 119 VAL A N 1
ATOM 900 C CA . VAL A 1 119 ? 4.151 -13.203 -12.009 1.00 87.75 119 VAL A CA 1
ATOM 901 C C . VAL A 1 119 ? 2.824 -13.669 -12.603 1.00 87.75 119 VAL A C 1
ATOM 903 O O . VAL A 1 119 ? 2.762 -13.890 -13.812 1.00 87.75 119 VAL A O 1
ATOM 906 N N . ASP A 1 120 ? 1.754 -13.704 -11.804 1.00 90.50 120 ASP A N 1
ATOM 907 C CA . ASP A 1 120 ? 0.417 -14.112 -12.258 1.00 90.50 120 ASP A CA 1
ATOM 908 C C . ASP A 1 120 ? -0.065 -13.273 -13.455 1.00 90.50 120 ASP A C 1
ATOM 910 O O . ASP A 1 120 ? -0.551 -13.809 -14.454 1.00 90.50 120 ASP A O 1
ATOM 914 N N . PHE A 1 121 ? 0.111 -11.948 -13.401 1.00 90.56 121 PHE A N 1
ATOM 915 C CA . PHE A 1 121 ? -0.258 -11.053 -14.502 1.00 90.56 121 PHE A CA 1
ATOM 916 C C . PHE A 1 121 ? 0.550 -11.313 -15.776 1.00 90.56 121 PHE A C 1
ATOM 918 O O . PHE A 1 121 ? 0.015 -11.200 -16.882 1.00 90.56 121 PHE A O 1
ATOM 925 N N . ARG A 1 122 ? 1.832 -11.669 -15.647 1.00 85.75 122 ARG A N 1
ATOM 926 C CA . ARG A 1 122 ? 2.680 -12.008 -16.795 1.00 85.75 122 ARG A CA 1
ATOM 927 C C . ARG A 1 122 ? 2.218 -13.302 -17.455 1.00 85.75 122 ARG A C 1
ATOM 929 O O . ARG A 1 122 ? 2.145 -13.356 -18.680 1.00 85.75 122 ARG A O 1
ATOM 936 N N . GLU A 1 123 ? 1.885 -14.314 -16.657 1.00 87.50 123 GLU A N 1
ATOM 937 C CA . GLU A 1 123 ? 1.349 -15.577 -17.165 1.00 87.50 123 GLU A CA 1
ATOM 938 C C . GLU A 1 123 ? 0.015 -15.382 -17.888 1.00 87.50 123 GLU A C 1
ATOM 940 O O . GLU A 1 123 ? -0.193 -15.964 -18.950 1.00 87.50 123 GLU A O 1
ATOM 945 N N . GLN A 1 124 ? -0.873 -14.540 -17.351 1.00 87.62 124 GLN A N 1
ATOM 946 C CA . GLN A 1 124 ? -2.148 -14.209 -17.993 1.00 87.62 124 GLN A CA 1
ATOM 947 C C . GLN A 1 124 ? -1.935 -13.527 -19.351 1.00 87.62 124 GLN A C 1
ATOM 949 O O . GLN A 1 124 ? -2.484 -13.989 -20.348 1.00 87.62 124 GLN A O 1
ATOM 954 N N . ARG A 1 125 ? -1.060 -12.512 -19.428 1.00 82.50 125 ARG A N 1
ATOM 955 C CA . ARG A 1 125 ? -0.738 -11.828 -20.697 1.00 82.50 125 ARG A CA 1
ATOM 956 C C . ARG A 1 125 ? -0.142 -12.759 -21.755 1.00 82.50 125 ARG A C 1
ATOM 958 O O . ARG A 1 125 ? -0.444 -12.607 -22.933 1.00 82.50 125 ARG A O 1
ATOM 965 N N . GLY A 1 126 ? 0.687 -13.719 -21.344 1.00 80.31 126 GLY A N 1
ATOM 966 C CA . GLY A 1 126 ? 1.285 -14.705 -22.249 1.00 80.31 126 GLY A CA 1
ATOM 967 C C . GLY A 1 126 ? 0.301 -15.743 -22.801 1.00 80.31 126 GLY A C 1
ATOM 968 O O . GLY A 1 126 ? 0.604 -16.365 -23.811 1.00 80.31 126 GLY A O 1
ATOM 969 N N . ARG A 1 127 ? -0.863 -15.943 -22.166 1.00 79.50 127 ARG A N 1
ATOM 970 C CA . ARG A 1 127 ? -1.927 -16.845 -22.655 1.00 79.50 127 ARG A CA 1
ATOM 971 C C . ARG A 1 127 ? -2.884 -16.170 -23.641 1.00 79.50 127 ARG A C 1
ATOM 973 O O . ARG A 1 127 ? -3.599 -16.867 -24.351 1.00 79.50 127 ARG A O 1
ATOM 980 N N . GLU A 1 128 ? -2.929 -14.839 -23.643 1.00 75.81 128 GLU A N 1
ATOM 981 C CA . GLU A 1 128 ? -3.819 -14.024 -24.483 1.00 75.81 128 GLU A CA 1
ATOM 982 C C . GLU A 1 128 ? -3.164 -13.566 -25.802 1.00 75.81 128 GLU A C 1
ATOM 984 O O . GLU A 1 128 ? -3.841 -12.956 -26.630 1.00 75.81 128 GLU A O 1
ATOM 989 N N . SER A 1 129 ? -1.865 -13.842 -25.992 1.00 62.00 129 SER A N 1
ATOM 990 C CA . SER A 1 129 ? -1.074 -13.500 -27.192 1.00 62.00 129 SER A CA 1
ATOM 991 C C . SER A 1 129 ? -0.851 -14.717 -28.082 1.00 62.00 129 SER A C 1
ATOM 993 O O . SER A 1 129 ? -0.830 -14.531 -29.318 1.00 62.00 129 SER A O 1
#

Secondary structure (DSSP, 8-state):
-HHHHHHHHHHHHHHHHHHHHHHHHHT--SSHHHHHHHHHHHHHHHHHHHHHHTSTTSS-HHHHHHHHHHHHHHHHHHHHHHHHHHHHH---TTS---TTHHHHHTTSSSHHHHHHHHHHHHHHHHH--

Sequence (129 aa):
MFEEILASEVLTRVWSAVLCAHDRRNGLDESAPIGRSVLIAQLEARHRALSALVQPGLFAAEVALRLDHLRRRAERWTDVLVGYLCCAIGVAPDGAAPLGHVDVALSAVDPRRAAEFAVDFREQRGRES